Protein AF-A0A9D9YDZ2-F1 (afdb_monomer)

Sequence (70 aa):
MKFFLSIVLILLNVINIPLSMLFMKVQAWYLPMWKKDKIIYFAFAPFYWILVALTFIVGYPCEQIPQYIH

Mean predicted aligned error: 5.32 Å

Secondary structure (DSSP, 8-state):
-HHHHHHHHHHHHHHHHHHHHHHHHHHHHHTTHHHH-HHHHHHHHHHHHHHHHHHHHHHHHHHHHHHHH-

Foldseek 3Di:
DLVVLVVVLVVLCVVLVVLVVVLVVCCVVQVCCVVVPVVSNVVCVVVNVVSVVVNCVSVVCNVVSVVVND

Solvent-accessible surface area (backbone atoms only — not comparable to full-atom values): 3901 Å² total; per-residue (Å²): 108,59,68,60,52,50,52,53,47,51,57,44,43,69,51,32,54,60,47,48,54,50,47,54,53,50,46,69,60,46,63,58,21,65,80,75,38,53,66,60,33,61,72,44,40,66,60,52,52,52,50,53,50,50,44,47,69,46,41,52,56,58,66,49,52,58,74,75,56,110

Structure (mmCIF, N/CA/C/O backbone):
data_AF-A0A9D9YDZ2-F1
#
_entry.id   AF-A0A9D9YDZ2-F1
#
loop_
_atom_site.group_PDB
_atom_site.id
_atom_site.type_symbol
_atom_site.label_atom_id
_atom_site.label_alt_id
_atom_site.label_comp_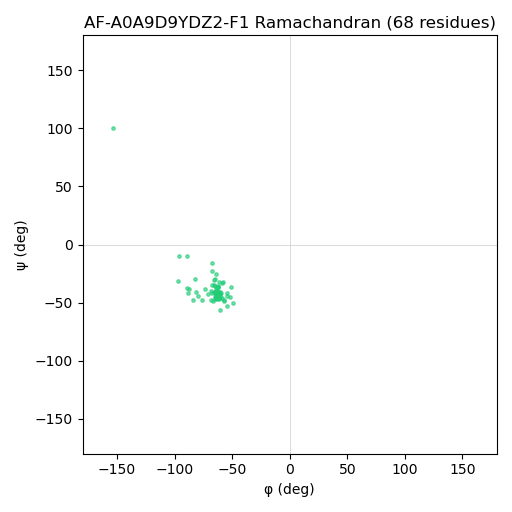id
_atom_site.label_asym_id
_atom_site.label_entity_id
_atom_site.label_seq_id
_atom_site.pdbx_PDB_ins_code
_atom_site.Cartn_x
_atom_site.Cartn_y
_atom_site.Cartn_z
_atom_site.occupancy
_atom_site.B_iso_or_equiv
_atom_site.auth_seq_id
_atom_site.auth_comp_id
_atom_site.auth_asym_id
_atom_site.auth_atom_id
_atom_site.pdbx_PDB_model_num
ATOM 1 N N . MET A 1 1 ? -22.411 2.109 23.547 1.00 63.12 1 MET A N 1
ATOM 2 C CA . MET A 1 1 ? -21.996 1.773 22.162 1.00 63.12 1 MET A CA 1
ATOM 3 C C . MET A 1 1 ? -21.039 2.799 21.565 1.00 63.12 1 MET A C 1
ATOM 5 O O . MET A 1 1 ? -19.973 2.383 21.139 1.00 63.12 1 MET A O 1
ATOM 9 N N . LYS A 1 2 ? -21.344 4.108 21.601 1.00 64.88 2 LYS A N 1
ATOM 10 C CA . LYS A 1 2 ? -20.467 5.163 21.046 1.00 64.88 2 LYS A CA 1
ATOM 11 C C . LYS A 1 2 ? -19.010 5.100 21.552 1.00 64.88 2 LYS A C 1
ATOM 13 O O . LYS A 1 2 ? -18.102 5.089 20.740 1.00 64.88 2 LYS A O 1
ATOM 18 N N . PHE A 1 3 ? -18.785 4.909 22.859 1.00 73.19 3 PHE A N 1
ATOM 19 C CA . PHE A 1 3 ? -17.432 4.782 23.438 1.00 73.19 3 PHE A CA 1
ATOM 20 C C . PHE A 1 3 ? -16.644 3.553 22.939 1.00 73.19 3 PHE A C 1
ATOM 22 O O . PHE A 1 3 ? -15.456 3.649 22.651 1.00 73.19 3 PHE A O 1
ATOM 29 N N . PHE A 1 4 ? -17.309 2.40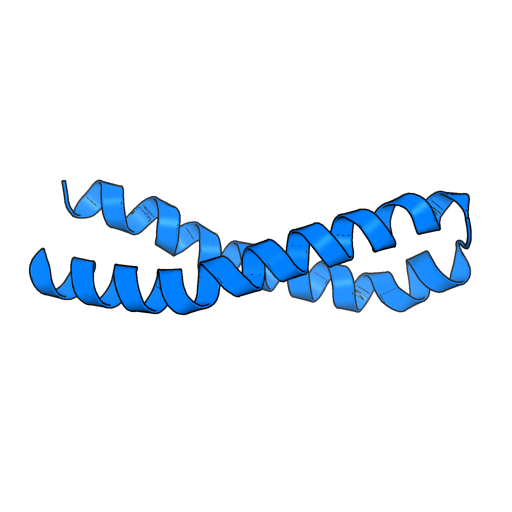3 22.780 1.00 76.50 4 PHE A N 1
ATOM 30 C CA . PHE A 1 4 ? -16.683 1.185 22.251 1.00 76.50 4 PHE A CA 1
ATOM 31 C C . PHE A 1 4 ? -16.303 1.350 20.773 1.00 76.50 4 PHE A C 1
ATOM 33 O O . PHE A 1 4 ? -15.195 1.001 20.378 1.00 76.50 4 PHE A O 1
ATOM 40 N N . LEU A 1 5 ? -17.185 1.963 19.975 1.00 76.12 5 LEU A N 1
ATOM 41 C CA . LEU A 1 5 ? -16.910 2.293 18.574 1.00 76.12 5 LEU A CA 1
ATOM 42 C C . LEU A 1 5 ? -15.752 3.292 18.438 1.00 76.12 5 LEU A C 1
ATOM 44 O O . LEU A 1 5 ? -14.920 3.126 17.553 1.00 76.12 5 LEU A O 1
ATOM 48 N N . SER A 1 6 ? -15.639 4.272 19.339 1.00 77.38 6 SER A N 1
ATOM 49 C CA . SER A 1 6 ? -14.499 5.196 19.374 1.00 77.38 6 SER A CA 1
ATOM 50 C C . SER A 1 6 ? -13.172 4.490 19.670 1.00 77.38 6 SER A C 1
ATOM 52 O O . SER A 1 6 ? -12.175 4.792 19.022 1.00 77.38 6 SER A O 1
ATOM 54 N N . ILE A 1 7 ? -13.140 3.520 20.593 1.00 82.12 7 ILE A N 1
ATOM 55 C CA . ILE A 1 7 ? -11.924 2.731 20.872 1.00 82.12 7 ILE A CA 1
ATOM 56 C C . ILE A 1 7 ? -11.527 1.892 19.652 1.00 82.12 7 ILE A C 1
ATOM 58 O O . ILE A 1 7 ? -10.361 1.887 19.258 1.00 82.12 7 ILE A O 1
ATOM 62 N N . VAL A 1 8 ? -12.494 1.222 19.021 1.00 81.94 8 VAL A N 1
ATOM 63 C CA . VAL A 1 8 ? -12.260 0.434 17.801 1.00 81.94 8 VAL A CA 1
ATOM 64 C C . VAL A 1 8 ? -11.755 1.324 16.660 1.00 81.94 8 VAL A C 1
ATOM 66 O O . VAL A 1 8 ? -10.807 0.953 15.971 1.00 81.94 8 VAL A O 1
ATOM 69 N N . LEU A 1 9 ? -12.313 2.528 16.507 1.00 82.56 9 LEU A N 1
ATOM 70 C CA . LEU A 1 9 ? -11.867 3.521 15.529 1.00 82.56 9 LEU A CA 1
ATOM 71 C C . LEU A 1 9 ? -10.420 3.975 15.777 1.00 82.56 9 LEU A C 1
ATOM 73 O O . LEU A 1 9 ? -9.657 4.130 14.826 1.00 82.56 9 LEU A O 1
ATOM 77 N N . ILE A 1 10 ? -10.029 4.194 17.036 1.00 84.31 10 ILE A N 1
ATOM 78 C CA . ILE A 1 10 ? -8.651 4.567 17.391 1.00 84.31 10 ILE A CA 1
ATOM 79 C C . ILE A 1 10 ? -7.692 3.433 17.018 1.00 84.31 10 ILE A C 1
ATOM 81 O O . ILE A 1 10 ? -6.686 3.683 16.356 1.00 84.31 10 ILE A O 1
ATOM 85 N N . LEU A 1 11 ? -8.022 2.188 17.374 1.00 85.12 11 LEU A N 1
ATOM 86 C CA . LEU A 1 11 ? -7.200 1.017 17.049 1.00 85.12 11 LEU A CA 1
ATOM 87 C C . LEU A 1 11 ? -7.059 0.808 15.535 1.00 85.12 11 LEU A C 1
ATOM 89 O O . LEU A 1 11 ? -5.957 0.564 15.046 1.00 85.12 11 LEU A O 1
ATOM 93 N N . LEU A 1 12 ? -8.151 0.962 14.783 1.00 84.25 12 LEU A N 1
ATOM 94 C CA . LEU A 1 12 ? -8.129 0.904 13.322 1.00 84.25 12 LEU A CA 1
ATOM 95 C C . LEU A 1 12 ? -7.280 2.026 12.723 1.00 84.25 12 LEU A C 1
ATOM 97 O O . LEU A 1 12 ? -6.469 1.754 11.844 1.00 84.25 12 LEU A O 1
ATOM 101 N N . ASN A 1 13 ? -7.384 3.259 13.227 1.00 84.38 13 ASN A N 1
ATOM 102 C CA . ASN A 1 13 ? -6.577 4.380 12.739 1.00 84.38 13 ASN A CA 1
ATOM 103 C C . ASN A 1 13 ? -5.079 4.206 13.012 1.00 84.38 13 ASN A C 1
ATOM 105 O O . ASN A 1 13 ? -4.268 4.562 12.158 1.00 84.38 13 ASN A O 1
ATOM 109 N N . VAL A 1 14 ? -4.701 3.612 14.149 1.00 88.81 14 VAL A N 1
ATOM 110 C CA . VAL A 1 14 ? -3.294 3.297 14.459 1.00 88.81 14 VAL A CA 1
ATOM 111 C C . VAL A 1 14 ? -2.675 2.388 13.394 1.00 88.81 14 VAL A C 1
ATOM 113 O O . VAL A 1 14 ? -1.492 2.524 13.098 1.00 88.81 14 VAL A O 1
ATOM 116 N N . ILE A 1 15 ? -3.465 1.505 12.778 1.00 87.38 15 ILE A N 1
ATOM 117 C CA . ILE A 1 15 ? -3.016 0.628 11.688 1.00 87.38 15 ILE A CA 1
ATOM 118 C C . ILE A 1 15 ? -3.189 1.316 10.325 1.00 87.38 15 ILE A C 1
ATOM 120 O O . ILE A 1 15 ? -2.296 1.259 9.480 1.00 87.38 15 ILE A O 1
ATOM 124 N N . ASN A 1 16 ? -4.309 2.006 10.108 1.00 87.19 16 ASN A N 1
ATOM 125 C CA . ASN A 1 16 ? -4.663 2.616 8.829 1.00 87.19 16 ASN A CA 1
ATOM 126 C C . ASN A 1 16 ? -3.698 3.736 8.416 1.00 87.19 16 ASN A C 1
ATOM 128 O O . ASN A 1 16 ? -3.316 3.825 7.251 1.00 87.19 16 ASN A O 1
ATOM 132 N N . ILE A 1 17 ? -3.278 4.580 9.362 1.00 87.12 17 ILE A N 1
ATOM 133 C CA . ILE A 1 17 ? -2.378 5.714 9.112 1.00 87.12 17 ILE A CA 1
ATOM 134 C C . ILE A 1 17 ? -1.014 5.254 8.559 1.00 87.12 17 ILE A C 1
ATOM 136 O O . ILE A 1 17 ? -0.638 5.696 7.466 1.00 87.12 17 ILE A O 1
ATOM 140 N N . PRO A 1 18 ? -0.254 4.368 9.238 1.00 91.44 18 PRO A N 1
ATOM 141 C CA . PRO A 1 18 ? 1.019 3.891 8.707 1.00 91.44 18 PRO A CA 1
ATOM 142 C C . PRO A 1 18 ? 0.839 3.065 7.429 1.00 91.44 18 PRO A C 1
ATOM 144 O O . PRO A 1 18 ? 1.660 3.187 6.519 1.00 91.44 18 PRO A O 1
ATOM 14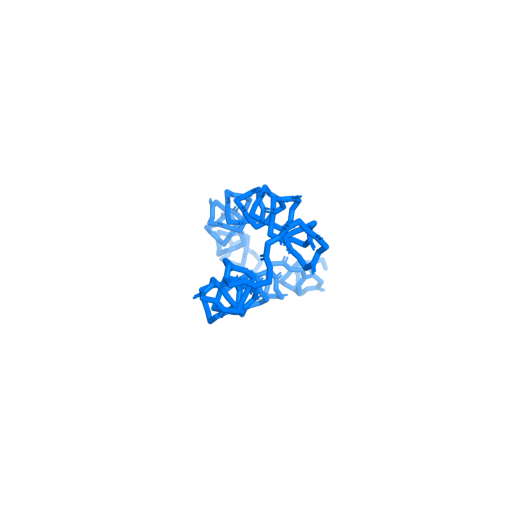7 N N . LEU A 1 19 ? -0.242 2.285 7.318 1.00 91.44 19 LEU A N 1
ATOM 148 C CA . LEU A 1 19 ? -0.544 1.500 6.120 1.00 91.44 19 LEU A CA 1
ATOM 149 C C . LEU A 1 19 ? -0.802 2.397 4.898 1.00 91.44 19 LEU A C 1
ATOM 151 O O . LEU A 1 19 ? -0.237 2.160 3.832 1.00 91.44 19 LEU A O 1
ATOM 155 N N . SER A 1 20 ? -1.571 3.472 5.068 1.00 89.75 20 SER A N 1
ATOM 156 C CA . SER A 1 20 ? -1.846 4.466 4.023 1.00 89.75 20 SER A CA 1
ATOM 157 C C . SER A 1 20 ? -0.586 5.234 3.616 1.00 89.75 20 SER A C 1
ATOM 159 O O . SER A 1 20 ? -0.342 5.445 2.427 1.00 89.75 20 SER A O 1
ATOM 161 N N . MET A 1 21 ? 0.266 5.605 4.579 1.00 92.75 21 MET A N 1
ATOM 162 C CA . MET A 1 21 ? 1.566 6.221 4.283 1.00 92.75 21 MET A CA 1
ATOM 163 C C . MET A 1 21 ? 2.479 5.288 3.483 1.00 92.75 21 MET A C 1
ATOM 165 O O . MET A 1 21 ? 3.118 5.722 2.521 1.00 92.75 21 MET A O 1
ATOM 169 N N . LEU A 1 22 ? 2.550 4.012 3.868 1.00 93.06 22 LEU A N 1
ATOM 170 C CA . LEU A 1 22 ? 3.330 3.010 3.150 1.00 93.06 22 LEU A CA 1
ATOM 171 C C . LEU A 1 22 ? 2.776 2.803 1.735 1.00 93.06 22 LEU A C 1
ATOM 173 O O . LEU A 1 22 ? 3.546 2.823 0.776 1.00 93.06 22 LEU A O 1
ATOM 177 N N . PHE A 1 23 ? 1.456 2.710 1.589 1.00 93.19 23 PHE A N 1
ATOM 178 C CA . PHE A 1 23 ? 0.789 2.620 0.294 1.00 93.19 23 PHE A CA 1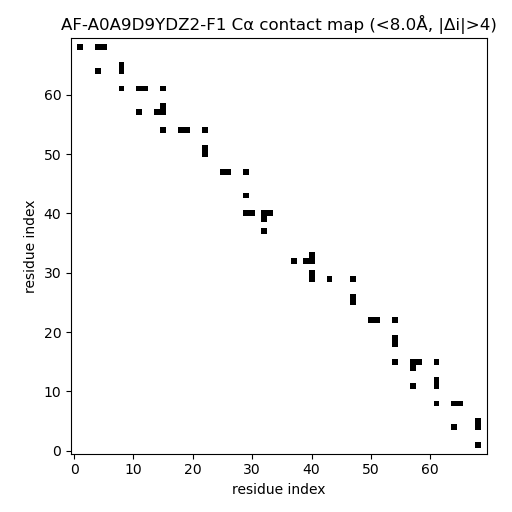
ATOM 179 C C . PHE A 1 23 ? 1.114 3.796 -0.625 1.00 93.19 23 PHE A C 1
ATOM 181 O O . PHE A 1 23 ? 1.533 3.569 -1.757 1.00 93.19 23 PHE A O 1
ATOM 188 N N . MET A 1 24 ? 1.025 5.037 -0.140 1.00 94.06 24 MET A N 1
ATOM 189 C CA . MET A 1 24 ? 1.362 6.217 -0.945 1.00 94.06 24 MET A CA 1
ATOM 190 C C . MET A 1 24 ? 2.819 6.193 -1.428 1.00 94.06 24 MET A C 1
ATOM 192 O O . MET A 1 24 ? 3.090 6.493 -2.593 1.00 94.06 24 MET A O 1
ATOM 196 N N . LYS A 1 25 ? 3.762 5.785 -0.566 1.00 94.75 25 LYS A N 1
ATOM 197 C CA . LYS A 1 25 ? 5.181 5.650 -0.940 1.00 94.75 25 LYS A CA 1
ATOM 198 C C . LYS A 1 25 ? 5.393 4.558 -1.988 1.00 94.75 25 LYS A C 1
ATOM 200 O O . LYS A 1 25 ? 6.073 4.795 -2.986 1.00 94.75 25 LYS A O 1
ATOM 205 N N . VAL A 1 26 ? 4.800 3.382 -1.776 1.00 94.12 26 VAL A N 1
ATOM 206 C CA . VAL A 1 26 ? 4.900 2.258 -2.714 1.00 94.12 26 VAL A CA 1
ATOM 207 C C . VAL A 1 26 ? 4.253 2.623 -4.045 1.00 94.12 26 VAL A C 1
ATOM 209 O O . VAL A 1 26 ? 4.856 2.378 -5.080 1.00 94.12 26 VAL A O 1
ATOM 212 N N . GLN A 1 27 ? 3.088 3.271 -4.049 1.00 93.94 27 GLN A N 1
ATOM 213 C CA . GLN A 1 27 ? 2.408 3.717 -5.264 1.00 93.94 27 GLN A CA 1
ATOM 214 C C . GLN A 1 27 ? 3.251 4.723 -6.057 1.00 93.94 27 GLN A C 1
ATOM 216 O O . GLN A 1 27 ? 3.413 4.561 -7.268 1.00 93.94 27 GLN A O 1
ATOM 221 N N . ALA A 1 28 ? 3.812 5.734 -5.387 1.00 95.00 28 ALA A N 1
ATOM 222 C CA . ALA A 1 28 ? 4.651 6.745 -6.029 1.00 95.00 28 ALA A CA 1
ATOM 223 C C . ALA A 1 28 ? 5.911 6.139 -6.671 1.00 95.00 28 ALA A C 1
ATOM 225 O O . ALA A 1 28 ? 6.365 6.619 -7.709 1.00 95.00 28 ALA A O 1
ATOM 226 N N . TRP A 1 29 ? 6.457 5.072 -6.083 1.00 94.31 29 TRP A N 1
ATOM 227 C CA . TRP A 1 29 ? 7.593 4.334 -6.633 1.00 94.31 29 TRP A CA 1
ATOM 228 C C . TRP A 1 29 ? 7.192 3.325 -7.723 1.00 94.31 29 TRP A C 1
ATOM 230 O O . TRP A 1 29 ? 7.874 3.226 -8.742 1.00 94.31 29 TRP A O 1
ATOM 240 N N . TYR A 1 30 ? 6.084 2.605 -7.540 1.00 93.50 30 TYR A N 1
ATOM 241 C CA . TYR A 1 30 ? 5.644 1.498 -8.392 1.00 93.50 30 TYR A CA 1
ATOM 242 C C . TYR A 1 30 ? 5.041 1.966 -9.721 1.00 93.50 30 TYR A C 1
ATOM 244 O O . TYR A 1 30 ? 5.427 1.477 -10.782 1.00 93.50 30 TYR A O 1
ATOM 252 N N . LEU A 1 31 ? 4.129 2.945 -9.698 1.00 93.19 31 LEU A N 1
ATOM 253 C CA . LEU A 1 31 ? 3.460 3.439 -10.908 1.00 93.19 31 LEU A CA 1
ATOM 254 C C . LEU A 1 31 ? 4.422 3.898 -12.024 1.00 93.19 31 LEU A C 1
ATOM 256 O O . LEU A 1 31 ? 4.200 3.521 -13.179 1.00 93.19 31 LEU A O 1
ATOM 260 N N . PRO A 1 32 ? 5.503 4.661 -11.756 1.00 95.56 32 PRO A N 1
ATOM 261 C CA . PRO A 1 32 ? 6.437 5.050 -12.811 1.00 9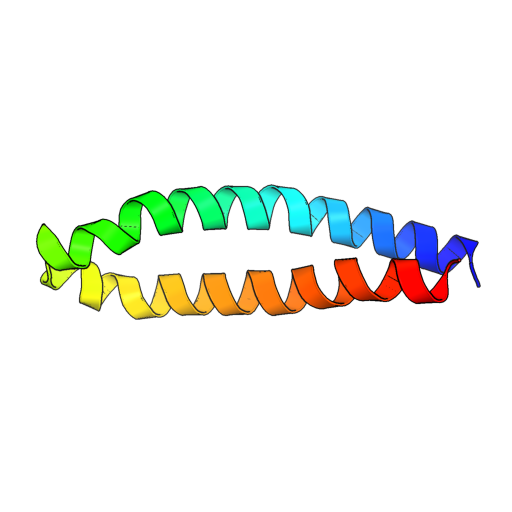5.56 32 PRO A CA 1
ATOM 262 C C . PRO A 1 32 ? 7.241 3.874 -13.390 1.00 95.56 32 PRO A C 1
ATOM 264 O O . PRO A 1 32 ? 7.790 4.019 -14.487 1.00 95.56 32 PRO A O 1
ATOM 267 N N . MET A 1 33 ? 7.289 2.707 -12.729 1.00 94.69 33 MET A N 1
ATOM 268 C CA . MET A 1 33 ? 7.978 1.524 -13.264 1.00 94.69 33 MET A CA 1
ATOM 269 C C . MET A 1 33 ? 7.333 1.002 -14.542 1.00 94.69 33 MET A C 1
ATOM 271 O O . MET A 1 33 ? 8.046 0.490 -15.394 1.00 94.69 33 MET A O 1
ATOM 275 N N . TRP A 1 34 ? 6.041 1.258 -14.772 1.00 93.25 34 TRP A N 1
ATOM 276 C CA . TRP A 1 34 ? 5.395 0.945 -16.052 1.00 93.25 34 TRP A CA 1
ATOM 277 C C . TRP A 1 34 ? 6.167 1.496 -17.264 1.00 93.25 34 TRP A C 1
ATOM 279 O O . TRP A 1 34 ? 6.232 0.859 -18.318 1.00 93.25 34 TRP A O 1
ATOM 289 N N . LYS A 1 35 ? 6.758 2.690 -17.110 1.00 94.12 35 LYS A N 1
ATOM 290 C CA . LYS A 1 35 ? 7.532 3.365 -18.160 1.00 94.12 35 LYS A CA 1
ATOM 291 C C . LYS A 1 35 ? 9.042 3.146 -18.035 1.00 94.12 35 LYS A C 1
ATOM 293 O O . LYS A 1 35 ? 9.712 3.157 -19.060 1.00 94.12 35 LYS A O 1
ATOM 298 N N . LYS A 1 36 ? 9.574 2.987 -16.816 1.00 94.25 36 LYS A N 1
ATOM 299 C CA . LYS A 1 36 ? 11.021 2.827 -16.571 1.00 94.25 36 LYS A CA 1
ATOM 300 C C . LYS A 1 36 ? 11.506 1.390 -16.744 1.00 94.25 36 LYS A C 1
ATOM 302 O O . LYS A 1 36 ? 12.519 1.176 -17.396 1.00 94.25 36 LYS A O 1
ATOM 307 N N . ASP A 1 37 ? 10.797 0.434 -16.153 1.00 93.38 37 ASP A N 1
ATOM 308 C CA . ASP A 1 37 ? 11.172 -0.977 -16.143 1.00 93.38 37 ASP A CA 1
ATOM 309 C C . ASP A 1 37 ? 9.923 -1.860 -16.003 1.00 93.38 37 ASP A C 1
ATOM 311 O O . ASP A 1 37 ? 9.373 -2.073 -14.915 1.00 93.38 37 ASP A O 1
ATOM 315 N N . LYS A 1 38 ? 9.474 -2.393 -17.143 1.00 93.06 38 LYS A N 1
ATOM 316 C CA . LYS A 1 38 ? 8.281 -3.242 -17.207 1.00 93.06 38 LYS A CA 1
ATOM 317 C C . LYS A 1 38 ? 8.457 -4.554 -16.445 1.00 93.06 38 LYS A C 1
ATOM 319 O O . LYS A 1 38 ? 7.466 -5.075 -15.943 1.00 93.06 38 LYS A O 1
ATOM 324 N N . ILE A 1 39 ? 9.677 -5.086 -16.340 1.00 94.12 39 ILE A N 1
ATOM 325 C CA . ILE A 1 39 ? 9.923 -6.357 -15.647 1.00 94.12 39 ILE A CA 1
ATOM 326 C C . ILE A 1 39 ? 9.637 -6.169 -14.159 1.00 94.12 39 ILE A C 1
ATOM 328 O O . ILE A 1 39 ? 8.856 -6.926 -13.584 1.00 94.12 39 ILE A O 1
ATOM 332 N N . ILE A 1 40 ? 10.187 -5.107 -13.561 1.00 92.75 40 ILE A N 1
ATOM 333 C CA . ILE A 1 40 ? 9.922 -4.758 -12.159 1.00 92.75 40 ILE A CA 1
ATOM 334 C C . ILE A 1 40 ? 8.432 -4.478 -11.952 1.00 92.75 40 ILE A C 1
ATOM 336 O O . ILE A 1 40 ? 7.854 -4.959 -10.978 1.00 92.75 40 ILE A O 1
ATOM 340 N N . TYR A 1 41 ? 7.788 -3.760 -12.876 1.00 93.75 41 TYR A N 1
ATOM 341 C CA . TYR A 1 41 ? 6.356 -3.474 -12.785 1.00 93.75 41 TYR A CA 1
ATOM 342 C C . TYR A 1 41 ? 5.501 -4.748 -12.697 1.00 93.75 41 TYR A C 1
ATOM 344 O O . TYR A 1 41 ? 4.631 -4.845 -11.830 1.00 93.75 41 TYR A O 1
ATOM 352 N N . PHE A 1 42 ? 5.747 -5.740 -13.555 1.00 94.75 42 PHE A N 1
A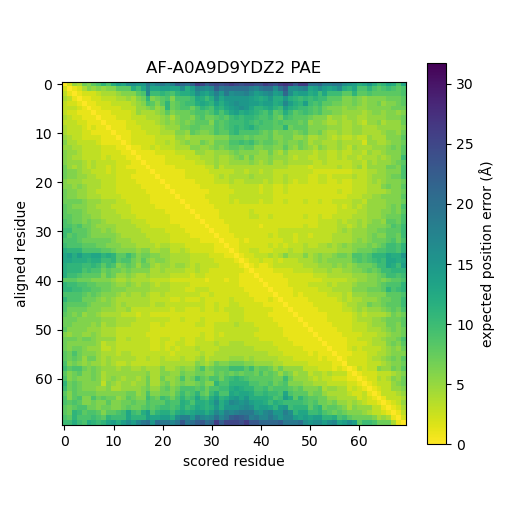TOM 353 C CA . PHE A 1 42 ? 4.988 -6.994 -13.522 1.00 94.75 42 PHE A CA 1
ATOM 354 C C . PHE A 1 42 ? 5.382 -7.887 -12.341 1.00 94.75 42 PHE A C 1
ATOM 356 O O . PHE A 1 42 ? 4.502 -8.471 -11.711 1.00 94.75 42 PHE A O 1
ATOM 363 N N . ALA A 1 43 ? 6.667 -7.950 -11.987 1.00 94.56 43 ALA A N 1
ATOM 364 C CA . ALA A 1 43 ? 7.140 -8.736 -10.848 1.00 94.56 43 ALA A CA 1
ATOM 365 C C . ALA A 1 43 ? 6.581 -8.223 -9.507 1.00 94.56 43 ALA A C 1
ATOM 367 O O . ALA A 1 43 ? 6.223 -9.020 -8.641 1.00 94.56 43 ALA A O 1
ATOM 368 N N . PHE A 1 44 ? 6.460 -6.900 -9.345 1.00 93.88 44 PHE A N 1
ATOM 369 C CA . PHE A 1 44 ? 5.921 -6.280 -8.130 1.00 93.88 44 PHE A CA 1
ATOM 370 C C . PHE A 1 44 ? 4.400 -6.083 -8.136 1.00 93.88 44 PHE A C 1
ATOM 372 O O . PHE A 1 44 ? 3.830 -5.792 -7.083 1.00 93.88 44 PHE A O 1
ATOM 379 N N . ALA A 1 45 ? 3.729 -6.282 -9.276 1.00 93.50 45 ALA A N 1
ATOM 380 C CA . ALA A 1 45 ? 2.276 -6.172 -9.393 1.00 93.50 45 ALA A CA 1
ATOM 381 C C . ALA A 1 45 ? 1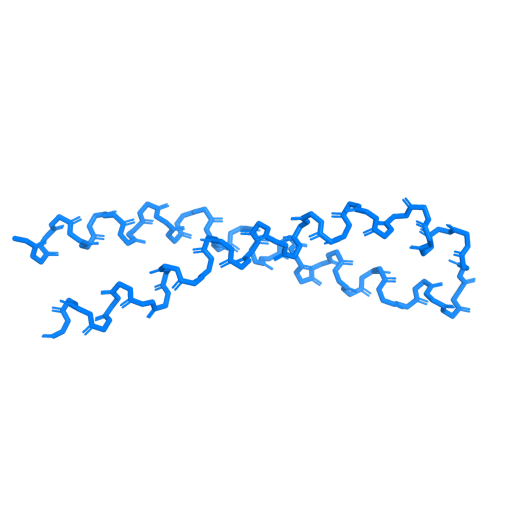.493 -6.944 -8.312 1.00 93.50 45 ALA A C 1
ATOM 383 O O . ALA A 1 45 ? 0.646 -6.321 -7.670 1.00 93.50 45 ALA A O 1
ATOM 384 N N . PRO A 1 46 ? 1.750 -8.243 -8.042 1.00 94.31 46 PRO A N 1
ATOM 385 C CA . PRO A 1 46 ? 0.988 -8.974 -7.028 1.00 94.31 46 PRO A CA 1
ATOM 386 C C . PRO A 1 46 ? 1.122 -8.349 -5.633 1.00 94.31 46 PRO A C 1
ATOM 388 O O . PRO A 1 46 ? 0.129 -8.207 -4.925 1.00 94.31 46 PRO A O 1
ATOM 391 N N . PHE A 1 47 ? 2.320 -7.899 -5.254 1.00 93.06 47 PHE A N 1
ATOM 392 C CA . PHE A 1 47 ? 2.560 -7.262 -3.956 1.00 93.06 47 PHE A CA 1
ATOM 393 C C . PHE A 1 47 ? 1.878 -5.896 -3.848 1.00 93.06 47 PHE A C 1
ATOM 395 O O . PHE A 1 47 ? 1.303 -5.576 -2.808 1.00 93.06 47 PHE A O 1
ATOM 402 N N . TYR A 1 48 ? 1.901 -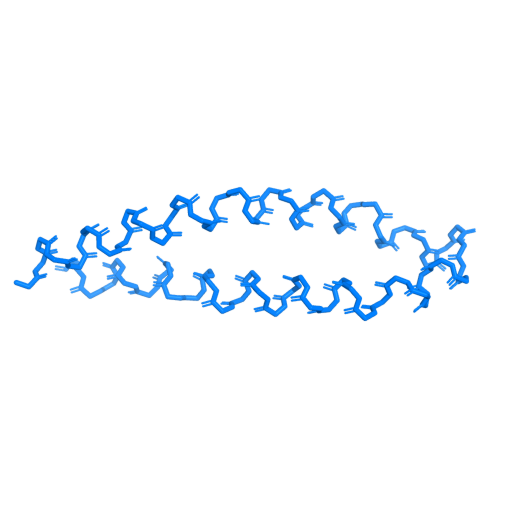5.108 -4.926 1.00 92.62 48 TYR A N 1
ATOM 403 C CA . TYR A 1 48 ? 1.183 -3.838 -4.987 1.00 92.62 48 TYR A CA 1
ATOM 404 C C . TYR A 1 48 ? -0.328 -4.041 -4.812 1.00 92.62 48 TYR A C 1
ATOM 406 O O . TYR A 1 48 ? -0.943 -3.360 -3.997 1.00 92.62 48 TYR A O 1
ATOM 414 N N . TRP A 1 49 ? -0.922 -5.018 -5.500 1.00 92.38 49 TRP A N 1
ATOM 415 C CA . TRP A 1 49 ? -2.354 -5.305 -5.386 1.00 92.38 49 TRP A CA 1
ATOM 416 C C . TRP A 1 49 ? -2.760 -5.857 -4.017 1.00 92.38 49 TRP A C 1
ATOM 418 O O . TRP A 1 49 ? -3.825 -5.498 -3.515 1.00 92.38 49 TRP A O 1
ATOM 428 N N . ILE A 1 50 ? -1.912 -6.663 -3.372 1.00 93.81 50 ILE A N 1
ATOM 429 C CA . ILE A 1 50 ? -2.132 -7.081 -1.977 1.00 93.81 50 ILE A CA 1
ATOM 430 C C . ILE A 1 50 ? -2.163 -5.854 -1.063 1.00 93.81 50 ILE A C 1
ATOM 432 O O . ILE A 1 50 ? -3.047 -5.733 -0.217 1.00 93.81 50 ILE A O 1
ATOM 436 N N . LEU A 1 51 ? -1.231 -4.920 -1.255 1.00 92.69 51 LEU A N 1
ATOM 437 C CA . LEU A 1 51 ? -1.179 -3.697 -0.466 1.00 92.69 51 LEU A CA 1
ATOM 438 C C . LEU A 1 51 ? -2.412 -2.810 -0.691 1.00 92.69 51 LEU A C 1
ATOM 440 O O . LEU A 1 51 ? -2.947 -2.298 0.286 1.00 92.69 51 LEU A O 1
ATOM 444 N N . VAL A 1 52 ? -2.889 -2.690 -1.938 1.00 91.19 52 VAL A N 1
ATOM 445 C CA . VAL A 1 52 ? -4.155 -2.010 -2.285 1.00 91.19 52 VAL A CA 1
ATOM 446 C C . VAL A 1 52 ? -5.342 -2.655 -1.563 1.00 91.19 52 VAL A C 1
ATOM 448 O O . VAL A 1 52 ? -6.189 -1.960 -1.005 1.00 91.19 52 VAL A O 1
ATOM 451 N N . ALA A 1 53 ? -5.422 -3.987 -1.558 1.00 92.94 53 ALA A N 1
ATOM 452 C CA . ALA A 1 53 ? -6.505 -4.696 -0.884 1.00 92.94 53 ALA A CA 1
ATOM 453 C C . ALA A 1 53 ? -6.463 -4.476 0.636 1.00 92.94 53 ALA A C 1
ATOM 455 O O . ALA A 1 53 ? -7.499 -4.237 1.252 1.00 92.94 53 ALA A O 1
ATOM 456 N N . LEU A 1 54 ? -5.270 -4.501 1.239 1.00 89.88 54 LEU A N 1
ATOM 457 C CA . LEU A 1 54 ? -5.089 -4.239 2.667 1.00 89.88 54 LEU A CA 1
ATOM 458 C C . LEU A 1 54 ? -5.487 -2.809 3.042 1.00 89.88 54 LEU A C 1
ATOM 460 O O . LEU A 1 54 ? -6.218 -2.629 4.017 1.00 89.88 54 LEU A O 1
ATOM 464 N N . THR A 1 55 ? -5.061 -1.798 2.276 1.00 88.44 55 THR A N 1
ATOM 465 C CA . THR A 1 55 ? -5.498 -0.414 2.519 1.00 88.44 55 THR A CA 1
ATOM 466 C C . THR A 1 55 ? -7.000 -0.256 2.355 1.00 88.44 55 THR A C 1
ATOM 468 O O . THR A 1 55 ? -7.600 0.474 3.134 1.00 88.44 55 THR A O 1
ATOM 471 N N . PHE A 1 56 ? -7.633 -0.959 1.416 1.00 88.00 56 PHE A N 1
ATOM 472 C CA . PHE A 1 56 ? -9.085 -0.905 1.255 1.00 88.00 56 PHE A CA 1
ATOM 473 C C . PHE A 1 56 ? -9.830 -1.561 2.428 1.00 88.00 56 PHE A C 1
ATOM 475 O O . PHE A 1 56 ? -10.738 -0.955 2.993 1.00 88.00 56 PHE A O 1
ATOM 482 N N . ILE A 1 57 ? -9.424 -2.766 2.844 1.00 88.31 57 ILE A N 1
ATOM 483 C CA . ILE A 1 57 ? -10.062 -3.513 3.943 1.00 88.31 57 ILE A CA 1
ATOM 484 C C . ILE A 1 57 ? -9.954 -2.763 5.274 1.00 88.31 57 ILE A C 1
ATOM 486 O O . ILE A 1 57 ? -10.881 -2.818 6.076 1.00 88.31 57 ILE A O 1
ATOM 490 N N . VAL A 1 58 ? -8.835 -2.078 5.519 1.00 85.81 58 VAL A N 1
ATOM 491 C CA . VAL A 1 58 ? -8.607 -1.325 6.763 1.00 85.81 58 VAL A CA 1
ATOM 492 C C . VAL A 1 58 ? -9.151 0.105 6.667 1.00 85.81 58 VAL A C 1
ATOM 494 O O . VAL A 1 58 ? -9.725 0.609 7.631 1.00 85.81 58 VAL A O 1
ATOM 497 N N . GLY A 1 59 ? -9.022 0.753 5.509 1.00 82.88 59 GLY A N 1
ATOM 498 C CA . GLY A 1 59 ? -9.472 2.127 5.281 1.00 82.88 59 GLY A CA 1
ATOM 499 C C . GLY A 1 59 ? -10.993 2.266 5.226 1.00 82.88 59 GLY A C 1
ATOM 500 O O . GLY A 1 59 ? -11.542 3.158 5.869 1.00 82.88 59 GLY A O 1
ATOM 501 N N . TYR A 1 60 ? -11.687 1.343 4.551 1.00 81.56 60 TYR A N 1
ATOM 502 C CA . TYR A 1 60 ? -13.150 1.351 4.438 1.00 81.56 60 TYR A CA 1
ATOM 503 C C . TYR A 1 60 ? -13.876 1.397 5.799 1.00 81.56 60 TYR A C 1
ATOM 505 O O . TYR A 1 60 ? -14.683 2.302 6.013 1.00 81.56 60 TYR A O 1
ATOM 513 N N . PRO A 1 61 ? -13.598 0.510 6.777 1.00 80.62 61 PRO A N 1
ATOM 514 C CA . PRO A 1 61 ? -14.228 0.598 8.093 1.00 80.62 61 PRO A CA 1
ATOM 515 C C . PRO A 1 61 ? -13.817 1.866 8.854 1.00 80.62 61 PRO A C 1
ATOM 517 O O . PRO A 1 61 ? -14.628 2.405 9.605 1.00 80.62 61 PRO A O 1
ATOM 520 N N . CYS A 1 62 ? -12.604 2.383 8.635 1.00 78.75 62 CYS A N 1
ATOM 521 C CA . CYS A 1 62 ? -12.134 3.633 9.237 1.00 78.75 62 CYS A CA 1
ATOM 522 C C . CYS A 1 62 ? -12.981 4.848 8.815 1.00 78.75 62 CYS A C 1
ATOM 524 O O . CYS A 1 62 ? -13.219 5.730 9.637 1.00 78.75 62 CYS A O 1
ATOM 526 N N . GLU A 1 63 ? -13.458 4.887 7.568 1.00 77.06 63 GLU A N 1
ATOM 527 C CA . GLU A 1 63 ? -14.323 5.960 7.049 1.00 77.06 63 GLU A CA 1
ATOM 528 C C . GLU A 1 63 ? -15.802 5.775 7.412 1.00 77.06 63 GLU A C 1
ATOM 530 O O . GLU A 1 63 ? -16.534 6.751 7.579 1.00 77.06 63 GLU A O 1
ATOM 535 N N . GLN A 1 64 ? -16.247 4.526 7.562 1.00 78.00 64 GLN A N 1
ATOM 536 C CA . GLN A 1 64 ? -17.641 4.188 7.853 1.00 78.00 64 GLN A CA 1
ATOM 537 C C . GLN A 1 64 ? -17.984 4.360 9.338 1.00 78.00 64 GLN A C 1
ATOM 539 O O . GLN A 1 64 ? -19.015 4.939 9.667 1.00 78.00 64 GLN A O 1
ATOM 544 N N . ILE A 1 65 ? -17.121 3.909 10.257 1.00 75.00 65 ILE A N 1
ATOM 545 C CA . ILE A 1 65 ? -17.385 3.942 11.710 1.00 75.00 65 ILE A CA 1
ATOM 546 C C . ILE A 1 65 ? -17.748 5.350 12.245 1.00 75.00 65 ILE A C 1
ATOM 548 O O . ILE A 1 65 ? -18.689 5.436 13.037 1.00 75.00 65 ILE A O 1
ATOM 552 N N . PRO A 1 66 ? -17.101 6.459 11.831 1.00 73.88 66 PRO A N 1
ATOM 553 C CA . PRO A 1 66 ? -17.465 7.806 12.275 1.00 73.88 66 PRO A CA 1
ATOM 554 C C . PRO A 1 66 ? -18.911 8.200 11.940 1.00 73.88 66 PRO A C 1
ATOM 556 O O . PRO A 1 66 ? -19.544 8.893 12.736 1.00 73.88 66 PRO A O 1
ATOM 559 N N . GLN A 1 67 ? -19.455 7.717 10.816 1.00 75.19 67 GLN A N 1
ATOM 560 C CA . GLN A 1 67 ? -20.830 7.998 10.375 1.00 75.19 67 GLN A CA 1
ATOM 561 C C . GLN A 1 67 ? -21.887 7.367 11.294 1.00 75.19 67 GLN A C 1
ATOM 563 O O . GLN A 1 67 ? -23.012 7.846 11.346 1.00 75.19 67 GLN A O 1
ATOM 568 N N . TYR A 1 68 ? -21.524 6.314 12.035 1.00 67.62 68 TYR A N 1
ATOM 569 C CA . TYR A 1 68 ? -22.394 5.650 13.015 1.00 67.62 68 TYR A CA 1
ATOM 570 C C . TYR A 1 68 ? -22.165 6.140 14.457 1.00 67.62 68 TYR A C 1
ATOM 572 O O . TYR A 1 68 ? -22.908 5.765 15.368 1.00 67.62 68 TYR A O 1
ATOM 580 N N . ILE A 1 69 ? -21.106 6.924 14.698 1.00 66.25 69 ILE A N 1
ATOM 581 C CA . ILE A 1 69 ? -20.777 7.487 16.018 1.00 66.25 69 ILE A CA 1
ATOM 582 C C . ILE A 1 69 ? -21.450 8.849 16.221 1.00 66.25 69 ILE A C 1
ATOM 584 O O . ILE A 1 69 ? -21.890 9.135 17.345 1.00 66.25 69 ILE A O 1
ATOM 588 N N . HIS A 1 70 ? -21.528 9.672 15.173 1.00 54.75 70 HIS A N 1
ATOM 589 C CA . HIS A 1 70 ? -22.271 10.933 15.185 1.00 54.75 70 HIS A CA 1
ATOM 590 C C . HIS A 1 70 ? -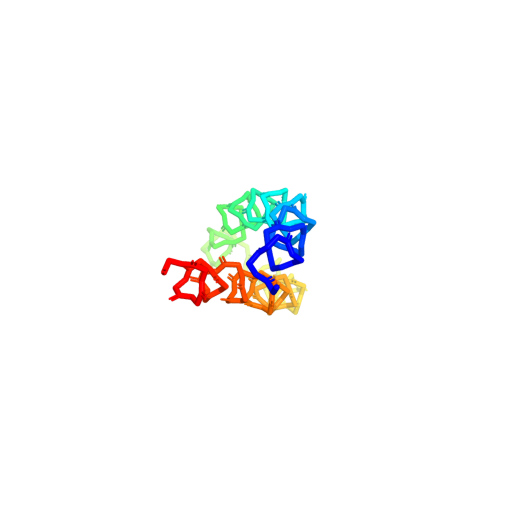23.774 10.655 15.176 1.00 54.75 70 HIS A C 1
ATOM 592 O O . HIS A 1 70 ? -24.408 10.983 16.212 1.00 54.75 70 HIS A O 1
#

Nearest PDB structures (foldseek):
  1qu7-assembly1_A  TM=4.371E-01  e=8.639E+00  Escherichia coli

pLDDT: mean 86.59, std 9.14, range [54.75, 95.56]

Radius of gyration: 15.74 Å; Cα contacts (8 Å, |Δi|>4): 30; chains: 1; bounding box: 34×20×42 Å